Protein AF-A0A6S6TWZ4-F1 (afdb_monomer_lite)

Structure (mmCIF, N/CA/C/O backbone):
data_AF-A0A6S6TWZ4-F1
#
_entry.id   AF-A0A6S6TWZ4-F1
#
loop_
_atom_site.group_PDB
_atom_site.id
_atom_site.type_symbol
_atom_site.label_atom_id
_atom_site.label_alt_id
_atom_site.label_comp_id
_atom_site.label_asym_id
_atom_site.label_entity_id
_atom_site.label_seq_id
_atom_site.pdbx_PDB_ins_code
_atom_site.Cartn_x
_atom_site.Cartn_y
_atom_site.Cartn_z
_atom_site.occupancy
_atom_site.B_iso_or_equiv
_atom_site.auth_seq_id
_atom_site.auth_comp_id
_atom_site.auth_asym_id
_atom_site.auth_atom_id
_atom_site.pdbx_PDB_model_num
ATOM 1 N N . MET A 1 1 ? -28.764 37.347 29.011 1.00 47.03 1 MET A N 1
ATOM 2 C CA . MET A 1 1 ? -28.703 36.513 27.792 1.00 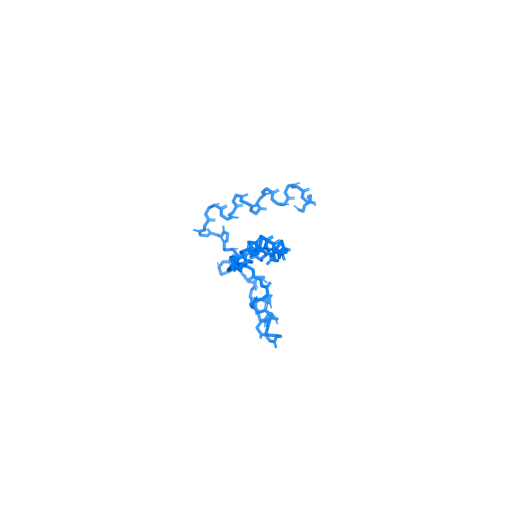47.03 1 MET A CA 1
ATOM 3 C C . MET A 1 1 ? -27.315 35.895 27.749 1.00 47.03 1 MET A C 1
ATOM 5 O O . MET A 1 1 ? -26.364 36.626 27.514 1.00 47.03 1 MET A O 1
ATOM 9 N N . LEU A 1 2 ? -27.171 34.615 28.106 1.00 46.28 2 LEU A N 1
ATOM 10 C CA . LEU A 1 2 ? -25.890 33.912 27.969 1.00 46.28 2 LEU A CA 1
ATOM 11 C C . LEU A 1 2 ? -25.717 33.501 26.499 1.00 46.28 2 LEU A C 1
ATOM 13 O O . LEU A 1 2 ? -26.614 32.830 25.983 1.00 46.28 2 LEU A O 1
ATOM 17 N N . PRO A 1 3 ? -24.606 33.842 25.823 1.00 56.28 3 PRO A N 1
ATOM 18 C CA . PRO A 1 3 ? -24.260 33.170 24.588 1.00 56.28 3 PRO A CA 1
ATOM 19 C C . PRO A 1 3 ? -23.769 31.761 24.926 1.00 56.28 3 PRO A C 1
ATOM 21 O O . PRO A 1 3 ? -22.772 31.538 25.612 1.00 56.28 3 PRO A O 1
ATOM 24 N N . LEU A 1 4 ? -24.582 30.826 24.461 1.00 53.41 4 LEU A N 1
ATOM 25 C CA . LEU A 1 4 ? -24.414 29.392 24.434 1.00 53.41 4 LEU A CA 1
ATOM 26 C C . LEU A 1 4 ? -23.069 29.024 23.778 1.00 53.41 4 LEU A C 1
ATOM 28 O O . LEU A 1 4 ? -22.894 29.173 22.574 1.00 53.41 4 LEU A O 1
ATOM 32 N N . LEU A 1 5 ? -22.125 28.573 24.602 1.00 55.19 5 LEU A N 1
ATOM 33 C CA . LEU A 1 5 ? -21.398 27.317 24.413 1.00 55.19 5 LEU A CA 1
ATOM 34 C C . LEU A 1 5 ? -21.066 26.943 22.949 1.00 55.19 5 LEU A C 1
ATOM 36 O O . LEU A 1 5 ? -21.650 26.016 22.395 1.00 55.19 5 LEU A O 1
ATOM 40 N N . VAL A 1 6 ? -20.073 27.596 22.344 1.00 54.81 6 VAL A N 1
ATOM 41 C CA . VAL A 1 6 ? -19.342 26.987 21.220 1.00 54.81 6 VAL A CA 1
ATOM 42 C C . VAL A 1 6 ? -18.190 26.193 21.831 1.00 54.81 6 VAL A C 1
ATOM 44 O O . VAL A 1 6 ? -17.065 26.675 21.933 1.00 54.81 6 VAL A O 1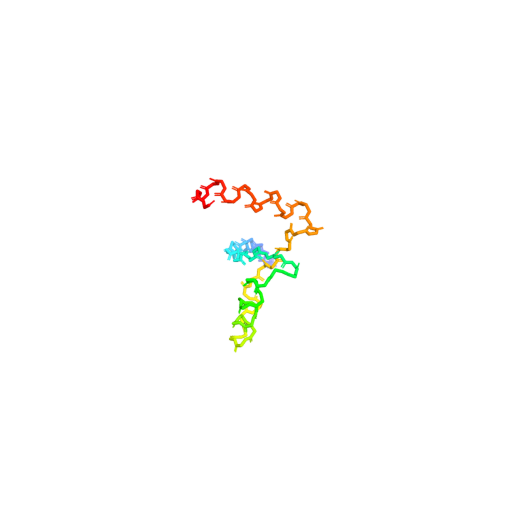
ATOM 47 N N . LEU A 1 7 ? -18.484 24.973 22.295 1.00 51.34 7 LEU A N 1
ATOM 48 C CA . LEU A 1 7 ? -17.451 23.945 22.394 1.00 51.34 7 LEU A CA 1
ATOM 49 C C . LEU A 1 7 ? -17.036 23.625 20.953 1.00 51.34 7 LEU A C 1
ATOM 51 O O . LEU A 1 7 ? -17.659 22.801 20.286 1.00 51.34 7 LEU A O 1
ATOM 55 N N . THR A 1 8 ? -15.984 24.276 20.458 1.00 55.09 8 THR A N 1
ATOM 56 C CA . THR A 1 8 ? -15.173 23.679 19.398 1.00 55.09 8 THR A CA 1
ATOM 57 C C . THR A 1 8 ? -14.501 22.460 20.017 1.00 55.09 8 THR A C 1
ATOM 59 O O . THR A 1 8 ? -13.412 22.543 20.586 1.00 55.09 8 THR A O 1
ATOM 62 N N . LEU A 1 9 ? -15.201 21.328 19.985 1.00 51.69 9 LEU A N 1
ATOM 63 C CA . LEU A 1 9 ? -14.585 20.035 20.198 1.00 51.69 9 LEU A CA 1
ATOM 64 C C . LEU A 1 9 ? -13.658 19.835 18.992 1.00 51.69 9 LEU A C 1
ATOM 66 O O . LEU A 1 9 ? -14.083 19.340 17.951 1.00 51.69 9 LEU A O 1
ATOM 70 N N . ASN A 1 10 ? -12.396 20.252 19.113 1.00 55.12 10 ASN A N 1
ATOM 71 C CA . ASN A 1 10 ? -11.318 19.692 18.302 1.00 55.12 10 ASN A CA 1
ATOM 72 C C . ASN A 1 10 ? -11.137 18.242 18.758 1.00 55.12 10 ASN A C 1
ATOM 74 O O . ASN A 1 10 ? -10.180 17.890 19.438 1.00 55.12 10 ASN A O 1
ATOM 78 N N . ALA A 1 11 ? -12.121 17.408 18.438 1.00 49.25 11 ALA A N 1
ATOM 79 C CA . ALA A 1 11 ? -11.913 15.987 18.355 1.00 49.25 11 ALA A CA 1
ATOM 80 C C . ALA A 1 11 ? -11.213 15.772 17.014 1.00 49.25 11 ALA A C 1
ATOM 82 O O . ALA A 1 11 ? -11.862 15.555 15.994 1.00 49.25 11 ALA A O 1
ATOM 83 N N . SER A 1 12 ? -9.890 15.875 17.006 1.00 56.22 12 SER A N 1
ATOM 84 C CA . SER A 1 12 ? -9.107 14.955 16.194 1.00 56.22 12 SER A CA 1
ATOM 85 C C . SER A 1 12 ? -9.078 13.669 17.012 1.00 56.22 12 SER A C 1
ATOM 87 O O . SER A 1 12 ? -8.266 13.559 17.931 1.00 56.22 12 SER A O 1
ATOM 89 N N . PRO A 1 13 ? -9.982 12.695 16.787 1.00 47.41 13 PRO A N 1
ATOM 90 C CA . PRO A 1 13 ? -9.535 11.350 17.033 1.00 47.41 13 PRO A CA 1
ATOM 91 C C . PRO A 1 13 ? -8.418 11.162 16.008 1.00 47.41 13 PRO A C 1
ATOM 93 O O . PRO A 1 13 ? -8.691 11.118 14.808 1.00 47.41 13 PRO A O 1
ATOM 96 N N . ASP A 1 14 ? -7.171 11.096 16.463 1.00 54.91 14 ASP A N 1
ATOM 97 C CA . ASP A 1 14 ? -6.216 10.199 15.824 1.00 54.91 14 ASP A CA 1
ATOM 98 C C . ASP A 1 14 ? -6.903 8.829 15.838 1.00 54.91 14 ASP A C 1
ATOM 100 O O . ASP A 1 14 ? -6.844 8.057 16.792 1.00 54.91 14 ASP A O 1
ATOM 104 N N . LYS A 1 15 ? -7.753 8.596 14.837 1.00 56.53 15 LYS A N 1
ATOM 105 C CA . LYS A 1 15 ? -8.072 7.249 14.433 1.00 56.53 15 LYS A CA 1
ATOM 106 C C . LYS A 1 15 ? -6.769 6.821 13.806 1.00 56.53 15 LYS A C 1
ATOM 108 O O . LYS A 1 15 ? -6.455 7.314 12.729 1.00 56.53 15 LYS A O 1
ATOM 113 N N . ASP A 1 16 ? -6.026 5.973 14.503 1.00 73.25 16 ASP A N 1
ATOM 114 C CA . ASP A 1 16 ? -4.934 5.228 13.899 1.00 73.25 16 ASP A CA 1
ATOM 115 C C . ASP A 1 16 ? -5.529 4.486 12.694 1.00 73.25 16 ASP A C 1
ATOM 117 O O . ASP A 1 16 ? -6.180 3.443 12.824 1.00 73.25 16 ASP A O 1
ATOM 121 N N . GLU A 1 17 ? -5.448 5.110 11.520 1.00 86.44 17 GLU A N 1
ATOM 122 C CA . GLU A 1 17 ? -5.954 4.543 10.285 1.00 86.44 17 GLU A CA 1
ATOM 123 C C . GLU A 1 17 ? -5.056 3.361 9.948 1.00 86.44 17 GLU A C 1
ATOM 125 O O . GLU A 1 17 ? -3.848 3.501 9.761 1.00 86.44 17 GLU A O 1
ATOM 130 N N . ILE A 1 18 ? -5.643 2.169 9.884 1.00 91.38 18 ILE A N 1
ATOM 131 C CA . ILE A 1 18 ? -4.886 0.981 9.513 1.00 91.38 18 ILE A CA 1
ATOM 132 C C . ILE A 1 18 ? -4.749 0.996 7.992 1.00 91.38 18 ILE A C 1
ATOM 134 O O . ILE A 1 18 ? -5.731 0.832 7.266 1.00 91.38 18 ILE A O 1
ATOM 138 N N . ILE A 1 19 ? -3.535 1.223 7.498 1.00 93.81 19 ILE A N 1
ATOM 139 C CA . ILE A 1 19 ? -3.262 1.278 6.061 1.00 93.81 19 ILE A CA 1
ATOM 140 C C . ILE A 1 19 ? -2.973 -0.132 5.542 1.00 93.81 19 ILE A C 1
ATOM 142 O O . ILE A 1 19 ? -2.159 -0.863 6.103 1.00 93.81 19 ILE A O 1
ATOM 146 N N . LEU A 1 20 ? -3.624 -0.504 4.441 1.00 94.12 20 LEU A N 1
ATOM 147 C CA . LEU A 1 20 ? -3.322 -1.717 3.686 1.00 94.12 20 LEU A CA 1
ATOM 148 C C . LEU A 1 20 ? -2.712 -1.332 2.339 1.00 94.12 20 LEU A C 1
ATOM 150 O O . LEU A 1 20 ? -3.425 -0.881 1.439 1.00 94.12 20 LEU A O 1
ATOM 154 N N . TYR A 1 21 ? -1.410 -1.557 2.188 1.00 95.06 21 TYR A N 1
ATOM 155 C CA . TYR A 1 21 ? -0.737 -1.459 0.896 1.00 95.06 21 TYR A CA 1
ATOM 156 C C . TYR A 1 21 ? -0.983 -2.731 0.078 1.00 95.06 21 TYR A C 1
ATOM 158 O O . TYR A 1 21 ? -0.816 -3.842 0.583 1.00 95.06 21 TYR A O 1
ATOM 166 N N . TYR A 1 22 ? -1.406 -2.584 -1.177 1.00 95.44 22 TYR A N 1
ATOM 167 C CA . TYR A 1 22 ? -1.734 -3.710 -2.058 1.00 95.44 22 TYR A CA 1
ATOM 168 C C . TYR A 1 22 ? -1.314 -3.439 -3.507 1.00 95.44 22 TYR A C 1
ATOM 170 O O . TYR A 1 22 ? -1.169 -2.291 -3.915 1.00 95.44 22 TYR A O 1
ATOM 178 N N . GLY A 1 23 ? -1.114 -4.499 -4.292 1.00 94.69 23 GLY A N 1
ATOM 179 C CA . GLY A 1 23 ? -0.810 -4.400 -5.722 1.00 94.69 23 GLY A CA 1
ATOM 180 C C . GLY A 1 23 ? -1.922 -5.013 -6.566 1.00 94.69 23 GLY A C 1
ATOM 181 O O . GLY A 1 23 ? -2.251 -6.191 -6.394 1.00 94.69 23 GLY A O 1
ATOM 182 N N . ASN A 1 24 ? -2.475 -4.247 -7.508 1.00 90.19 24 ASN A N 1
ATOM 183 C CA . ASN A 1 24 ? -3.478 -4.758 -8.443 1.00 90.19 24 ASN A CA 1
ATOM 184 C C . ASN A 1 24 ? -2.896 -5.899 -9.293 1.00 90.19 24 ASN A C 1
ATOM 186 O O . ASN A 1 24 ? -1.887 -5.738 -9.976 1.00 90.19 24 ASN A O 1
ATOM 190 N N . GLY A 1 25 ? -3.548 -7.065 -9.267 1.00 86.81 25 GLY A N 1
ATOM 191 C CA . GLY A 1 25 ? -3.095 -8.255 -10.000 1.00 86.81 25 GLY A CA 1
ATOM 192 C C . GLY A 1 25 ? -1.994 -9.064 -9.302 1.00 86.81 25 GLY A C 1
ATOM 193 O O . GLY A 1 25 ? -1.513 -10.043 -9.873 1.00 86.81 25 GLY A O 1
ATOM 194 N N . CYS A 1 26 ? -1.609 -8.717 -8.069 1.00 88.00 26 CYS A N 1
ATOM 195 C CA . CYS A 1 26 ? -0.694 -9.533 -7.276 1.00 88.00 26 CYS A CA 1
ATOM 196 C C . CYS A 1 26 ? -1.430 -10.745 -6.680 1.00 88.00 26 CYS A C 1
ATOM 198 O O . CYS A 1 26 ? -2.340 -10.600 -5.861 1.00 88.00 26 CYS A O 1
ATOM 200 N N . ALA A 1 27 ? -1.011 -11.960 -7.050 1.00 87.44 27 ALA A N 1
ATOM 201 C CA . ALA A 1 27 ? -1.647 -13.200 -6.595 1.00 87.44 27 ALA A CA 1
ATOM 202 C C . ALA A 1 27 ? -1.678 -13.345 -5.060 1.00 87.44 27 ALA A C 1
ATOM 204 O O . ALA A 1 27 ? -2.617 -13.920 -4.512 1.00 87.44 27 ALA A O 1
ATOM 205 N N . HIS A 1 28 ? -0.683 -12.793 -4.359 1.00 83.00 28 HIS A N 1
ATOM 206 C CA . HIS A 1 28 ? -0.617 -12.838 -2.897 1.00 83.00 28 HIS A CA 1
ATOM 207 C C . HIS A 1 28 ? -1.665 -11.925 -2.234 1.00 83.00 28 HIS A C 1
ATOM 209 O O . HIS A 1 28 ? -2.223 -12.288 -1.199 1.00 83.00 28 HIS A O 1
ATOM 215 N N . CYS A 1 29 ? -1.993 -10.783 -2.852 1.00 90.12 29 CYS A N 1
ATOM 216 C CA . CYS A 1 29 ? -3.013 -9.857 -2.348 1.00 90.12 29 CYS A CA 1
ATOM 217 C C . CYS A 1 29 ? -4.426 -10.450 -2.447 1.00 90.12 29 CYS A C 1
ATOM 219 O O . CYS A 1 29 ? -5.239 -10.239 -1.550 1.00 90.12 29 CYS A O 1
ATOM 221 N N . ALA A 1 30 ? -4.700 -11.266 -3.47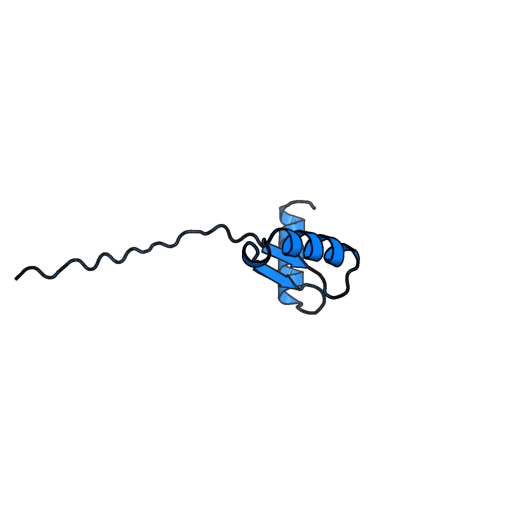2 1.00 90.12 30 ALA A N 1
ATOM 222 C CA . ALA A 1 30 ? -6.021 -11.860 -3.693 1.00 90.12 30 ALA A CA 1
ATOM 223 C C . ALA A 1 30 ? -6.508 -12.722 -2.512 1.00 90.12 30 ALA A C 1
ATOM 225 O O . ALA A 1 30 ? -7.702 -12.756 -2.207 1.00 90.12 30 ALA A O 1
ATOM 226 N N . HIS A 1 31 ? -5.595 -13.413 -1.820 1.00 90.88 31 HIS A N 1
ATOM 227 C CA . HIS A 1 31 ? -5.958 -14.180 -0.628 1.00 90.88 31 HIS A CA 1
ATOM 228 C C . HIS A 1 31 ? -6.360 -13.263 0.535 1.00 90.88 31 HIS A C 1
ATOM 230 O O . HIS A 1 31 ? -7.374 -13.506 1.186 1.00 90.88 31 HIS A O 1
ATOM 236 N N . VAL A 1 32 ? -5.603 -12.186 0.757 1.00 91.75 32 VAL A N 1
ATOM 237 C CA . VAL A 1 32 ? -5.887 -11.199 1.807 1.00 91.75 32 VAL A CA 1
ATOM 238 C C . VAL A 1 32 ? -7.226 -10.511 1.545 1.00 91.75 32 VAL A C 1
ATOM 240 O O . VAL A 1 32 ? -8.061 -10.445 2.440 1.00 91.75 32 VAL A O 1
ATOM 243 N N . GLU A 1 33 ? -7.483 -10.075 0.311 1.00 91.19 33 GLU A N 1
ATOM 244 C CA . GLU A 1 33 ? -8.761 -9.467 -0.082 1.00 91.19 33 GLU A CA 1
ATOM 245 C C . GLU A 1 33 ? -9.950 -10.390 0.188 1.00 91.19 33 GLU A C 1
ATOM 247 O O . GLU A 1 33 ? -10.970 -9.952 0.722 1.00 91.19 33 GLU A O 1
ATOM 252 N N . LYS A 1 34 ? -9.804 -11.683 -0.128 1.00 92.50 34 LYS A N 1
ATOM 253 C CA . LYS A 1 34 ? -10.831 -12.684 0.156 1.00 92.50 34 LYS A CA 1
ATOM 254 C C . LYS A 1 34 ? -11.128 -12.766 1.655 1.00 92.50 34 LYS A C 1
ATOM 256 O O . LYS A 1 34 ? -12.294 -12.700 2.029 1.00 92.50 34 LYS A O 1
ATOM 261 N N . VAL A 1 35 ? -10.098 -12.852 2.498 1.00 93.75 35 VAL A N 1
ATOM 262 C CA . VAL A 1 35 ? -10.254 -12.905 3.962 1.00 93.75 35 VAL A CA 1
ATOM 263 C C . VAL A 1 35 ? -10.921 -11.631 4.489 1.00 93.75 35 VAL A C 1
ATOM 265 O O . VAL A 1 35 ? -11.867 -11.702 5.272 1.00 93.75 35 VAL A O 1
ATOM 268 N N . LEU A 1 36 ? -10.484 -10.455 4.031 1.00 93.88 36 LEU A N 1
ATOM 269 C CA . LEU A 1 36 ? -11.076 -9.180 4.446 1.00 93.88 36 LEU A CA 1
ATOM 270 C C . LEU A 1 36 ? -12.564 -9.102 4.092 1.00 93.88 36 LEU A C 1
ATOM 272 O O . LEU A 1 36 ? -13.367 -8.652 4.910 1.00 93.88 36 LEU A O 1
ATOM 276 N N . LYS A 1 37 ? -12.936 -9.585 2.905 1.00 93.75 37 LYS A N 1
ATOM 277 C CA . LYS A 1 37 ? -14.325 -9.635 2.450 1.00 93.75 37 LYS A CA 1
ATOM 278 C C . LYS A 1 37 ? -15.165 -10.643 3.234 1.00 93.75 37 LYS A C 1
ATOM 280 O O . LYS A 1 37 ? -16.259 -10.305 3.674 1.00 93.75 37 LYS A O 1
ATOM 285 N N . GLU A 1 38 ? -14.661 -11.858 3.448 1.00 97.12 38 GLU A N 1
ATOM 286 C CA . GLU A 1 38 ? -15.361 -12.921 4.191 1.00 97.12 38 GLU A CA 1
ATOM 287 C C . GLU A 1 38 ? -15.714 -12.502 5.625 1.00 97.12 38 GLU A C 1
ATOM 289 O O . GLU A 1 38 ? -16.748 -12.911 6.156 1.00 97.12 38 GLU A O 1
ATOM 294 N N . HIS A 1 39 ? -14.896 -11.641 6.232 1.00 96.19 39 HIS A N 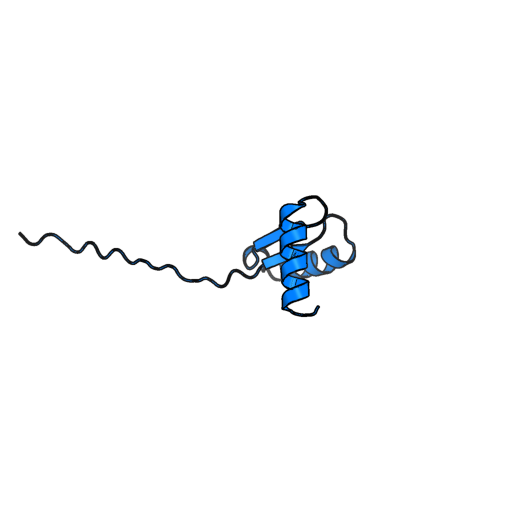1
ATOM 295 C CA . HIS A 1 39 ? -15.101 -11.141 7.589 1.00 96.19 39 HIS A CA 1
ATOM 296 C C . HIS A 1 39 ? -15.710 -9.730 7.667 1.00 96.19 39 HIS A C 1
ATOM 298 O O . HIS A 1 39 ? -15.861 -9.207 8.771 1.00 96.19 39 HIS A O 1
ATOM 304 N N . ASN A 1 40 ? -16.097 -9.119 6.540 1.00 94.81 40 ASN A N 1
ATOM 305 C CA . ASN A 1 40 ? -16.611 -7.740 6.474 1.00 94.81 40 ASN A CA 1
ATOM 306 C C . 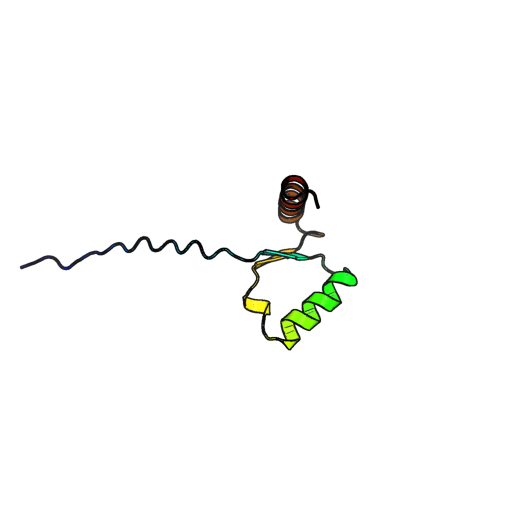ASN A 1 40 ? -15.654 -6.709 7.110 1.00 94.81 40 ASN A C 1
ATOM 308 O O . ASN A 1 40 ? -16.068 -5.800 7.831 1.00 94.81 40 ASN A O 1
ATOM 312 N N . LEU A 1 41 ? -14.353 -6.879 6.877 1.00 93.38 41 LEU A N 1
ATOM 313 C CA . LEU A 1 41 ? -13.292 -6.026 7.415 1.00 93.38 41 LEU A CA 1
ATOM 314 C C . LEU A 1 41 ? -12.802 -4.976 6.417 1.00 93.38 41 LEU A C 1
ATOM 316 O O . LEU A 1 41 ? -11.931 -4.186 6.760 1.00 93.38 41 LEU A O 1
ATOM 320 N N . GLU A 1 42 ? -13.334 -4.944 5.197 1.00 89.25 42 GLU A N 1
ATOM 321 C CA . GLU A 1 42 ? -12.837 -4.068 4.130 1.00 89.25 42 GLU A CA 1
ATOM 322 C C . GLU A 1 42 ? -12.846 -2.580 4.513 1.00 89.25 42 GLU A C 1
ATOM 324 O O . GLU A 1 42 ? -11.894 -1.873 4.197 1.00 89.25 42 GLU A O 1
ATOM 329 N N . ASP A 1 43 ? -13.854 -2.142 5.272 1.00 91.06 43 ASP A N 1
ATOM 330 C CA . ASP A 1 43 ? -14.014 -0.753 5.727 1.00 91.06 43 ASP A CA 1
ATOM 331 C C . ASP A 1 43 ? -13.128 -0.395 6.934 1.00 91.06 43 ASP A C 1
ATOM 333 O O . ASP A 1 43 ? -13.159 0.733 7.430 1.00 91.06 43 ASP A O 1
ATOM 337 N N . LYS A 1 44 ? -12.365 -1.358 7.468 1.00 91.62 44 LYS A N 1
ATOM 338 C CA . LYS A 1 44 ? -11.416 -1.125 8.569 1.00 91.62 44 LYS A CA 1
ATOM 339 C C . LYS A 1 44 ? -10.072 -0.601 8.084 1.00 91.62 44 LYS A C 1
ATOM 341 O O . LYS A 1 44 ? -9.298 -0.129 8.912 1.00 91.62 44 LYS A O 1
ATOM 346 N N . PHE A 1 45 ? -9.807 -0.694 6.781 1.00 92.06 45 PHE A N 1
ATOM 347 C CA . PHE A 1 45 ? -8.513 -0.376 6.202 1.00 92.06 45 PHE A CA 1
ATOM 348 C C . PHE A 1 45 ? -8.612 0.752 5.186 1.00 92.06 45 PHE A C 1
ATOM 350 O O . PHE A 1 45 ? -9.472 0.748 4.305 1.00 92.06 45 PHE A O 1
ATOM 357 N N . VAL A 1 46 ? -7.649 1.665 5.242 1.00 93.88 46 VAL A N 1
ATOM 358 C CA . VAL A 1 46 ? -7.386 2.590 4.142 1.00 93.88 46 VAL A CA 1
ATOM 359 C C . VAL A 1 46 ? -6.513 1.858 3.129 1.00 93.88 46 VAL A C 1
ATOM 361 O O . VAL A 1 46 ? -5.331 1.610 3.362 1.00 93.88 46 VAL A O 1
ATOM 364 N N . LYS A 1 47 ? -7.110 1.453 2.007 1.00 93.56 47 LYS A N 1
ATOM 365 C CA . LYS A 1 47 ? -6.418 0.690 0.961 1.00 93.56 47 LYS A CA 1
ATOM 366 C C . LYS A 1 47 ? -5.588 1.628 0.070 1.00 93.56 47 LYS A C 1
ATOM 368 O O . LYS A 1 47 ? -6.145 2.536 -0.548 1.00 93.56 47 LYS A O 1
ATOM 373 N N . LYS A 1 48 ? -4.282 1.377 -0.060 1.00 96.50 48 LYS A N 1
ATOM 374 C CA . LYS A 1 48 ? -3.356 2.108 -0.946 1.00 96.50 48 LYS A CA 1
ATOM 375 C C . LYS A 1 48 ? -2.742 1.170 -1.984 1.00 96.50 48 LYS A C 1
ATOM 377 O O . LYS A 1 48 ? -2.005 0.253 -1.644 1.00 96.50 48 LYS A O 1
ATOM 382 N N . GLU A 1 49 ? -3.066 1.393 -3.253 1.00 96.19 49 GLU A N 1
ATOM 383 C CA . GLU A 1 49 ? -2.515 0.609 -4.367 1.00 96.19 49 GLU A CA 1
ATOM 384 C C . GLU A 1 49 ? -1.095 1.095 -4.685 1.00 96.19 49 GLU A C 1
ATOM 386 O O . GLU A 1 49 ? -0.907 2.310 -4.707 1.00 96.19 49 GLU A O 1
ATOM 391 N N . ILE A 1 50 ? -0.121 0.205 -4.903 1.00 96.88 50 ILE A N 1
ATOM 392 C CA . ILE A 1 50 ? 1.298 0.581 -5.074 1.00 96.88 50 ILE A CA 1
ATOM 393 C C . ILE A 1 50 ? 1.900 0.275 -6.456 1.00 96.88 50 ILE A C 1
ATOM 395 O O . ILE A 1 50 ? 2.988 0.756 -6.748 1.00 96.88 50 ILE A O 1
ATOM 399 N N . TYR A 1 51 ? 1.264 -0.507 -7.333 1.00 95.06 51 TYR A N 1
ATOM 400 C CA . TYR A 1 51 ? 1.856 -0.818 -8.647 1.00 95.06 51 TYR A CA 1
ATOM 401 C C . TYR A 1 51 ? 1.595 0.263 -9.695 1.00 95.06 51 TYR A C 1
ATOM 403 O O . TYR A 1 51 ? 2.413 0.476 -10.587 1.00 95.06 51 TYR A O 1
ATOM 411 N N . GLN A 1 52 ? 0.453 0.936 -9.611 1.00 95.56 52 GLN A N 1
ATOM 412 C CA . GLN A 1 52 ? -0.003 1.942 -10.570 1.00 95.56 52 GLN A CA 1
ATOM 413 C C . GLN A 1 52 ? -0.049 3.349 -9.965 1.00 95.56 52 GLN A C 1
ATOM 415 O O . GLN A 1 52 ? -0.319 4.315 -10.679 1.00 95.56 52 GLN A O 1
ATOM 420 N N . ASN A 1 53 ? 0.240 3.489 -8.670 1.00 97.56 53 ASN A N 1
ATOM 421 C CA . ASN A 1 53 ? 0.328 4.772 -7.988 1.00 97.56 53 ASN A CA 1
ATOM 422 C C . ASN A 1 53 ? 1.715 4.964 -7.361 1.00 97.56 53 ASN A C 1
ATOM 424 O O . ASN A 1 53 ? 1.996 4.477 -6.267 1.00 97.56 53 ASN A O 1
ATOM 428 N N . LEU A 1 54 ? 2.562 5.727 -8.059 1.00 97.00 54 LEU A N 1
ATOM 429 C CA . LEU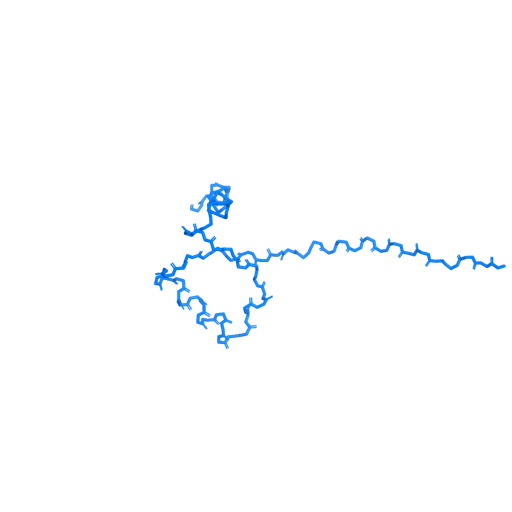 A 1 54 ? 3.944 5.991 -7.653 1.00 97.00 54 LEU A CA 1
ATOM 430 C C . LEU A 1 54 ? 4.040 6.608 -6.252 1.00 97.00 54 LEU A C 1
ATOM 432 O O . LEU A 1 54 ? 4.879 6.192 -5.466 1.00 97.00 54 LEU A O 1
ATOM 436 N N . LYS A 1 55 ? 3.142 7.538 -5.911 1.00 98.25 55 LYS A N 1
ATOM 437 C CA . LYS A 1 55 ? 3.153 8.205 -4.604 1.00 98.25 55 LYS A CA 1
ATOM 438 C C . LYS A 1 55 ? 2.940 7.211 -3.460 1.00 98.25 55 LYS A C 1
ATOM 440 O O . LYS A 1 55 ? 3.610 7.285 -2.438 1.00 98.25 55 LYS A O 1
ATOM 445 N N . ASN A 1 56 ? 2.002 6.282 -3.628 1.00 97.94 56 ASN A N 1
ATOM 446 C CA . ASN A 1 56 ? 1.760 5.247 -2.624 1.00 97.94 56 ASN A CA 1
ATOM 447 C C . ASN A 1 56 ? 2.927 4.253 -2.542 1.00 97.94 56 ASN A C 1
ATOM 449 O O . ASN A 1 56 ? 3.179 3.715 -1.471 1.00 97.94 56 ASN A O 1
ATOM 453 N N . ALA A 1 57 ? 3.608 3.988 -3.661 1.00 97.31 57 ALA A N 1
ATOM 454 C CA . ALA A 1 57 ? 4.784 3.124 -3.692 1.00 97.31 57 ALA A CA 1
ATOM 455 C C . ALA A 1 57 ? 5.969 3.745 -2.940 1.00 97.31 57 ALA A C 1
ATOM 457 O O . ALA A 1 57 ? 6.642 3.050 -2.190 1.00 97.31 57 ALA A O 1
ATOM 458 N N . GLU A 1 58 ? 6.196 5.049 -3.118 1.00 98.25 58 GLU A N 1
ATOM 459 C CA . GLU A 1 58 ? 7.196 5.812 -2.362 1.00 98.25 58 GLU A CA 1
ATOM 460 C C . GLU A 1 58 ? 6.891 5.760 -0.861 1.00 98.25 58 GLU A C 1
ATOM 462 O O . GLU A 1 58 ? 7.738 5.325 -0.089 1.00 98.25 58 GLU A O 1
ATOM 467 N N . GLU A 1 59 ? 5.651 6.065 -0.464 1.00 97.56 59 GLU A N 1
ATOM 468 C CA . GLU A 1 59 ? 5.226 5.981 0.941 1.00 97.56 59 GLU A CA 1
ATOM 469 C C . GLU A 1 59 ? 5.394 4.565 1.523 1.00 97.56 59 GLU A C 1
ATOM 471 O O . GLU A 1 59 ? 5.837 4.397 2.655 1.00 97.56 59 GLU A O 1
ATOM 476 N N . PHE A 1 60 ? 5.064 3.528 0.748 1.00 96.25 60 PHE A N 1
ATOM 477 C CA . PHE A 1 60 ? 5.258 2.139 1.163 1.00 96.25 60 PHE A CA 1
ATOM 478 C C . PHE A 1 60 ? 6.735 1.800 1.398 1.00 96.25 60 PHE A C 1
ATOM 480 O O . PHE A 1 60 ? 7.048 1.118 2.374 1.00 96.25 60 PHE A O 1
ATOM 487 N N . ASN A 1 61 ? 7.635 2.268 0.529 1.00 96.44 61 ASN A N 1
ATOM 488 C CA . ASN A 1 61 ? 9.070 2.035 0.683 1.00 96.44 61 ASN A CA 1
ATOM 489 C C . ASN A 1 61 ? 9.604 2.708 1.952 1.00 96.44 61 ASN A C 1
ATOM 491 O O . ASN A 1 61 ? 10.296 2.049 2.724 1.00 96.44 61 ASN A O 1
ATOM 495 N N . ASP A 1 62 ? 9.207 3.959 2.211 1.00 97.19 62 ASP A N 1
ATOM 496 C CA . ASP A 1 62 ? 9.582 4.679 3.433 1.00 97.19 62 ASP A CA 1
ATOM 497 C C . ASP A 1 62 ? 9.135 3.897 4.684 1.00 97.19 62 ASP A C 1
ATOM 499 O O . ASP A 1 62 ? 9.922 3.663 5.603 1.00 97.19 62 ASP A O 1
ATOM 503 N N . VAL A 1 63 ? 7.892 3.394 4.690 1.00 95.56 63 VAL A N 1
ATOM 504 C CA . VAL A 1 63 ? 7.365 2.560 5.784 1.00 95.56 63 VAL A CA 1
ATOM 505 C C . VAL A 1 63 ? 8.166 1.263 5.956 1.00 95.56 63 VAL A C 1
ATOM 507 O O . VAL A 1 63 ? 8.424 0.861 7.095 1.00 95.56 63 VAL A O 1
ATOM 510 N N . CYS A 1 64 ? 8.560 0.587 4.872 1.00 94.69 64 CYS A N 1
ATOM 511 C CA . CYS A 1 64 ? 9.367 -0.637 4.959 1.00 94.69 64 CYS A CA 1
ATOM 512 C C . CYS A 1 64 ? 10.757 -0.355 5.538 1.00 94.69 64 CYS A C 1
ATOM 514 O O . CYS A 1 64 ? 11.200 -1.078 6.433 1.00 94.69 64 CYS A O 1
ATOM 516 N N . ASP A 1 65 ? 11.401 0.726 5.096 1.00 96.31 65 ASP A N 1
ATOM 517 C CA . ASP A 1 65 ? 12.719 1.143 5.574 1.00 96.31 65 ASP A CA 1
ATOM 518 C C . ASP A 1 65 ? 12.691 1.488 7.072 1.00 96.31 65 ASP A C 1
ATOM 520 O O . ASP A 1 65 ? 13.534 1.021 7.846 1.00 96.31 65 ASP A O 1
ATOM 524 N N . GLU A 1 66 ? 11.685 2.250 7.511 1.00 96.00 66 GLU A N 1
ATOM 525 C CA . GLU A 1 66 ? 11.497 2.625 8.917 1.00 96.00 66 GLU A CA 1
ATOM 526 C C . GLU A 1 66 ? 11.261 1.407 9.821 1.00 96.00 66 GLU A C 1
ATOM 528 O O . GLU A 1 66 ? 11.810 1.322 10.926 1.00 96.00 66 GLU A O 1
ATOM 533 N N . ASN A 1 67 ? 10.465 0.445 9.346 1.00 92.25 67 ASN A N 1
ATOM 534 C CA . ASN A 1 67 ? 10.094 -0.748 10.107 1.00 92.25 67 ASN A CA 1
ATOM 535 C C . ASN A 1 67 ? 11.062 -1.927 9.916 1.00 92.25 67 ASN A C 1
ATOM 537 O O . ASN A 1 67 ? 10.917 -2.943 10.599 1.00 92.25 67 ASN A O 1
ATOM 541 N N . LYS A 1 68 ? 12.079 -1.780 9.055 1.00 88.75 68 LYS A N 1
ATOM 542 C CA . LYS A 1 68 ? 13.085 -2.804 8.721 1.00 88.75 68 LYS A CA 1
ATOM 543 C C . LYS A 1 68 ? 12.461 -4.104 8.194 1.00 88.75 68 LYS A C 1
ATOM 545 O O . LYS A 1 68 ? 12.841 -5.190 8.644 1.00 88.75 68 LYS A O 1
ATOM 550 N N . ILE A 1 69 ? 11.490 -3.972 7.291 1.00 77.88 69 ILE A N 1
ATOM 551 C CA . ILE A 1 69 ? 10.749 -5.075 6.654 1.00 77.88 69 ILE A CA 1
ATOM 552 C C . ILE A 1 69 ? 11.326 -5.361 5.268 1.00 77.88 69 ILE A C 1
ATOM 554 O O . ILE A 1 69 ? 11.632 -4.385 4.552 1.00 77.88 69 ILE A O 1
#

Sequence (69 aa):
MLPLLVLTLNASPDKDEIILYYGNGCAHCAHVEKVLKEHNLEDKFVKKEIYQNLKNAEEFNDVCDENKI

InterPro domains:
  IPR017937 Thioredoxin, conserved site [PS00194] (18-36)
  IPR036249 Thioredoxin-like superfamily [SSF52833] (12-67)

pLDDT: mean 84.15, std 17.19, range [46.28, 98.25]

Radius of gyration: 18.6 Å; chains: 1; bounding box: 42×51×38 Å

Organism: NCBI:txid269237

Secondary structure (DSSP, 8-state):
-----------------EEEEE-TT-HHHHHHHHHHHHTT-GGGEEEEE-SS-HHHHHHHHHHHHHHT-

Foldseek 3Di:
DDPDDPPPPPPPPPPVAAEDEDEVPPPVVVVVVVVCVVVVNPVSHDYDYQPPDPVSVVVVVVVCVVVVD